Protein AF-A0A5B9D7N4-F1 (afdb_monomer_lite)

Sequence (107 aa):
MVKNKFISVAPRTEKFNNMVDRITEITGLDHKYVRKSSEEVLEKWEEKNNREISTLFTSHGSFRQDEIHKMAKTLQRYLEPKIDSGVVINKIETIAEFWLNDLFINF

Organism: NCBI:txid2594042

Radius of gyration: 13.08 Å; chains: 1; bounding box: 32×25×34 Å

Structure (mmCIF, N/CA/C/O backbone):
data_AF-A0A5B9D7N4-F1
#
_entry.id   AF-A0A5B9D7N4-F1
#
loop_
_atom_site.group_PDB
_atom_site.id
_atom_site.type_symbol
_atom_site.label_atom_id
_atom_site.label_alt_id
_atom_site.label_comp_id
_atom_site.label_asym_id
_atom_site.label_entity_id
_atom_site.label_seq_id
_atom_site.pdbx_PDB_ins_code
_atom_site.Cartn_x
_atom_site.Cartn_y
_atom_site.Cartn_z
_atom_site.occupancy
_atom_site.B_iso_or_equiv
_atom_site.auth_seq_id
_atom_site.auth_comp_id
_atom_site.auth_asym_id
_atom_site.auth_atom_id
_atom_site.pdbx_PDB_model_num
ATOM 1 N N . MET A 1 1 ? -5.968 15.039 -6.956 1.00 44.38 1 MET A N 1
ATOM 2 C CA . MET A 1 1 ? -5.136 13.857 -6.653 1.00 44.38 1 MET A CA 1
ATOM 3 C C . MET A 1 1 ? -4.406 13.485 -7.919 1.00 44.38 1 MET A C 1
ATOM 5 O O . MET A 1 1 ? -5.065 13.258 -8.929 1.00 44.38 1 MET A O 1
ATOM 9 N N . VAL A 1 2 ? -3.077 13.508 -7.890 1.00 45.62 2 VAL A N 1
ATOM 10 C CA . VAL A 1 2 ? -2.283 12.946 -8.981 1.00 45.62 2 VAL A CA 1
ATOM 11 C C . VAL A 1 2 ? -2.401 11.432 -8.830 1.00 45.62 2 VAL A C 1
ATOM 13 O O . VAL A 1 2 ? -2.114 10.905 -7.768 1.00 45.62 2 VAL A O 1
ATOM 16 N N . LYS A 1 3 ? -2.922 10.731 -9.841 1.00 62.56 3 LYS A N 1
ATOM 17 C CA . LYS A 1 3 ? -2.885 9.263 -9.842 1.00 62.56 3 LYS A CA 1
ATOM 18 C C . LYS A 1 3 ? -1.420 8.852 -9.949 1.00 62.56 3 LYS A C 1
ATOM 20 O O . LYS A 1 3 ? -0.762 9.280 -10.900 1.00 62.56 3 LYS A O 1
ATOM 25 N N . ASN A 1 4 ? -0.925 8.023 -9.030 1.00 74.00 4 ASN A N 1
ATOM 26 C CA . ASN A 1 4 ? 0.419 7.473 -9.156 1.00 74.00 4 ASN A CA 1
ATOM 27 C C . ASN A 1 4 ? 0.540 6.758 -10.521 1.00 74.00 4 ASN A C 1
ATOM 29 O O . ASN A 1 4 ? -0.259 5.877 -10.865 1.00 74.00 4 ASN A O 1
ATOM 33 N N . LYS A 1 5 ? 1.517 7.186 -11.334 1.00 80.81 5 LYS A N 1
ATOM 34 C CA . LYS A 1 5 ? 1.685 6.721 -12.720 1.00 80.81 5 LYS A CA 1
ATOM 35 C C . LYS A 1 5 ? 1.911 5.213 -12.784 1.00 80.81 5 LYS A C 1
ATOM 37 O O . LYS A 1 5 ? 1.465 4.573 -13.736 1.00 80.81 5 LYS A O 1
ATOM 42 N N . PHE A 1 6 ? 2.527 4.631 -11.759 1.00 82.75 6 PHE A N 1
ATOM 43 C CA . PHE A 1 6 ? 2.814 3.208 -11.694 1.00 82.75 6 PHE A CA 1
ATOM 44 C C . PHE A 1 6 ? 1.545 2.355 -11.738 1.00 82.75 6 PHE A C 1
ATOM 46 O O . PHE A 1 6 ? 1.415 1.479 -12.596 1.00 82.75 6 PHE A O 1
ATOM 53 N N . ILE A 1 7 ? 0.578 2.656 -10.873 1.00 84.19 7 ILE A N 1
ATOM 54 C CA . ILE A 1 7 ? -0.685 1.912 -10.762 1.00 84.19 7 ILE A CA 1
ATOM 55 C C . ILE A 1 7 ? -1.735 2.355 -11.787 1.00 84.19 7 ILE A C 1
ATOM 57 O O . ILE A 1 7 ? -2.834 1.813 -11.798 1.00 84.19 7 ILE A O 1
ATOM 61 N N . SER A 1 8 ? -1.430 3.334 -12.647 1.00 83.88 8 SER A N 1
ATOM 62 C CA . SER A 1 8 ? -2.343 3.817 -13.698 1.00 83.88 8 SER A CA 1
ATOM 63 C C . SER A 1 8 ? -2.404 2.914 -14.940 1.00 83.88 8 SER A C 1
ATOM 65 O O . SER A 1 8 ? -3.235 3.122 -15.821 1.00 83.88 8 SER A O 1
ATOM 67 N N . VAL A 1 9 ? -1.534 1.903 -15.006 1.00 83.44 9 VAL A N 1
ATOM 68 C CA . VAL A 1 9 ? -1.489 0.917 -16.090 1.00 83.44 9 VAL A CA 1
ATOM 69 C C . VAL A 1 9 ? -2.439 -0.237 -15.777 1.00 83.44 9 VAL A C 1
ATOM 71 O O . VAL A 1 9 ? -2.336 -0.830 -14.707 1.00 83.44 9 VAL A O 1
ATOM 74 N N . ALA A 1 10 ? -3.326 -0.568 -16.723 1.00 76.88 10 ALA A N 1
ATOM 75 C CA . ALA A 1 10 ? -4.494 -1.439 -16.529 1.00 76.88 10 ALA A CA 1
ATOM 76 C C . ALA A 1 10 ? -4.272 -2.689 -15.641 1.00 76.88 10 ALA A C 1
ATOM 78 O O . ALA A 1 10 ? -4.951 -2.787 -14.618 1.00 76.88 10 ALA A O 1
ATOM 79 N N . PRO A 1 11 ? -3.311 -3.596 -15.925 1.00 82.44 11 PRO A N 1
ATOM 80 C CA . PRO A 1 11 ? -3.088 -4.783 -15.088 1.00 82.44 11 PRO A CA 1
ATOM 81 C C . PRO A 1 11 ? -2.675 -4.455 -13.646 1.00 82.44 11 PRO A C 1
ATOM 83 O O . PRO A 1 11 ? -3.015 -5.178 -12.715 1.00 82.44 11 PRO A O 1
ATOM 86 N N . ARG A 1 12 ? -1.956 -3.348 -13.430 1.00 88.06 12 ARG A N 1
ATOM 87 C CA . ARG A 1 12 ? -1.565 -2.898 -12.087 1.00 88.06 12 ARG A CA 1
ATOM 88 C C . ARG A 1 12 ? -2.692 -2.161 -11.383 1.00 88.06 12 ARG A C 1
ATOM 90 O O . ARG A 1 12 ? -2.804 -2.273 -10.169 1.00 88.06 12 ARG A O 1
ATOM 97 N N . THR A 1 13 ? -3.539 -1.450 -12.126 1.00 89.38 13 THR A N 1
ATOM 98 C CA . THR A 1 13 ? -4.743 -0.823 -11.573 1.00 89.38 13 THR A CA 1
ATOM 99 C C . THR A 1 13 ? -5.665 -1.868 -10.959 1.00 89.38 13 THR A C 1
ATOM 101 O O . THR A 1 13 ? -6.134 -1.670 -9.845 1.00 89.38 13 THR A O 1
ATOM 104 N N . GLU A 1 14 ? -5.898 -2.983 -11.653 1.00 90.38 14 GLU A N 1
ATOM 105 C CA . GLU A 1 14 ? -6.760 -4.063 -11.163 1.00 90.38 14 GLU A CA 1
ATOM 106 C C . GLU A 1 14 ? -6.199 -4.706 -9.890 1.00 90.38 14 GLU A C 1
ATOM 108 O O . GLU A 1 14 ? -6.874 -4.727 -8.865 1.00 90.38 14 GLU A O 1
ATOM 113 N N . LYS A 1 15 ? -4.930 -5.132 -9.912 1.00 91.19 15 LYS A N 1
ATOM 114 C CA . LYS A 1 15 ? -4.251 -5.703 -8.737 1.00 91.19 15 LYS A CA 1
ATOM 115 C C . LYS A 1 15 ? -4.246 -4.744 -7.543 1.00 91.19 15 LYS A C 1
ATOM 117 O O . LYS A 1 15 ? -4.508 -5.148 -6.412 1.00 91.19 15 LYS A O 1
ATOM 122 N N . PHE A 1 16 ? -3.993 -3.460 -7.792 1.00 93.38 16 PHE A N 1
ATOM 123 C CA . PHE A 1 16 ? -4.028 -2.439 -6.749 1.00 93.38 16 PHE A CA 1
ATOM 124 C C . PHE A 1 16 ? -5.442 -2.235 -6.191 1.00 93.38 16 PHE A C 1
ATOM 126 O O . PHE A 1 16 ? -5.607 -2.115 -4.981 1.00 93.38 16 PHE A O 1
ATOM 133 N N . ASN A 1 17 ? -6.470 -2.232 -7.043 1.00 94.44 17 ASN A N 1
ATOM 134 C CA . ASN A 1 17 ? -7.858 -2.148 -6.590 1.00 94.44 17 ASN A CA 1
ATOM 135 C C . ASN A 1 17 ? -8.238 -3.367 -5.742 1.00 94.44 17 ASN A C 1
ATOM 137 O O . ASN A 1 17 ? -8.789 -3.180 -4.667 1.00 94.44 17 ASN A O 1
ATOM 141 N N . ASN A 1 18 ? -7.845 -4.580 -6.141 1.00 94.62 18 ASN A N 1
ATOM 142 C CA . ASN A 1 18 ? -8.107 -5.793 -5.361 1.00 94.62 18 ASN A CA 1
ATOM 143 C C . ASN A 1 18 ? -7.477 -5.733 -3.959 1.00 94.62 18 ASN A C 1
ATOM 145 O O . ASN A 1 18 ? -8.086 -6.166 -2.980 1.00 94.62 18 ASN A O 1
ATOM 149 N N . MET A 1 19 ? -6.274 -5.161 -3.842 1.00 95.75 19 MET A N 1
ATOM 150 C CA . MET A 1 19 ? -5.653 -4.890 -2.542 1.00 95.75 19 MET A CA 1
ATOM 151 C C . MET A 1 19 ? -6.508 -3.941 -1.700 1.00 95.75 19 MET A C 1
ATOM 153 O O . MET A 1 19 ? -6.786 -4.227 -0.534 1.00 95.75 19 MET A O 1
ATOM 157 N N . VAL A 1 20 ? -6.924 -2.817 -2.290 1.00 96.94 20 VAL A N 1
ATOM 158 C CA . VAL A 1 20 ? -7.745 -1.801 -1.620 1.00 96.94 20 VAL A CA 1
ATOM 159 C C . VAL A 1 20 ? -9.081 -2.393 -1.180 1.00 96.94 20 VAL A C 1
ATOM 161 O O . VAL A 1 20 ? -9.462 -2.211 -0.025 1.00 96.94 20 VAL A O 1
ATOM 164 N N . ASP A 1 21 ? -9.760 -3.137 -2.049 1.00 97.31 21 ASP A N 1
ATOM 165 C CA . ASP A 1 21 ? -11.034 -3.793 -1.760 1.00 97.31 21 ASP A CA 1
ATOM 166 C C . ASP A 1 21 ? -10.885 -4.786 -0.609 1.00 97.31 21 ASP A C 1
ATOM 168 O O . ASP A 1 21 ? -11.649 -4.745 0.356 1.00 97.31 21 ASP A O 1
ATOM 172 N N . ARG A 1 22 ? -9.840 -5.622 -0.644 1.00 97.06 22 ARG A N 1
ATOM 173 C CA . ARG A 1 22 ? -9.610 -6.621 0.400 1.00 97.06 22 ARG A CA 1
ATOM 174 C C . ARG A 1 22 ? -9.311 -5.988 1.755 1.00 97.06 22 ARG A C 1
ATOM 176 O O . ARG A 1 22 ? -9.815 -6.462 2.771 1.00 97.06 22 ARG A O 1
ATOM 183 N N . ILE A 1 23 ? -8.502 -4.929 1.787 1.00 96.50 23 ILE A N 1
ATOM 184 C CA . ILE A 1 23 ? -8.220 -4.185 3.022 1.00 96.50 23 ILE A CA 1
ATOM 185 C C . ILE A 1 23 ? -9.489 -3.481 3.515 1.00 96.50 23 ILE A C 1
ATOM 187 O O . ILE A 1 23 ? -9.792 -3.534 4.705 1.00 96.50 23 ILE A O 1
ATOM 191 N N . THR A 1 24 ? -10.264 -2.869 2.622 1.00 97.31 24 THR A N 1
ATOM 192 C CA . THR A 1 24 ? -11.548 -2.230 2.956 1.00 97.31 24 THR A CA 1
ATOM 193 C C . THR A 1 24 ? -12.493 -3.232 3.621 1.00 97.31 24 THR A C 1
ATOM 195 O O . THR A 1 24 ? -13.021 -2.956 4.694 1.00 97.31 24 THR A O 1
ATOM 198 N N . GLU A 1 25 ? -12.635 -4.428 3.047 1.00 96.75 25 GLU A N 1
ATOM 199 C CA . GLU A 1 25 ? -13.488 -5.498 3.572 1.00 96.75 25 GLU A CA 1
ATOM 200 C C . GLU A 1 25 ? -13.088 -5.923 4.992 1.00 96.75 25 GLU A C 1
ATOM 202 O O . GLU A 1 25 ? -13.942 -6.020 5.872 1.00 96.75 25 GLU A O 1
ATOM 207 N N . ILE A 1 26 ? -11.794 -6.161 5.243 1.00 95.50 26 ILE A N 1
ATOM 208 C CA . ILE A 1 26 ? -11.349 -6.669 6.551 1.00 95.50 26 ILE A CA 1
ATOM 209 C C . ILE A 1 26 ? -11.283 -5.590 7.636 1.00 95.50 26 ILE A C 1
ATOM 211 O O . ILE A 1 26 ? -11.316 -5.921 8.820 1.00 95.50 26 ILE A O 1
ATOM 215 N N . THR A 1 27 ? -11.143 -4.321 7.246 1.00 94.56 27 THR A N 1
ATOM 216 C CA . THR A 1 27 ? -11.015 -3.196 8.184 1.00 94.56 27 THR A CA 1
ATOM 217 C C . THR A 1 27 ? -12.342 -2.494 8.454 1.00 94.56 27 THR A C 1
ATOM 219 O O . THR A 1 27 ? -12.476 -1.847 9.488 1.00 94.56 27 THR A O 1
ATOM 222 N N . GLY A 1 28 ? -13.314 -2.596 7.541 1.00 95.00 28 GLY A N 1
ATOM 223 C CA . GLY A 1 28 ? -14.559 -1.825 7.591 1.00 95.00 28 GLY A CA 1
ATOM 224 C C . GLY A 1 28 ? -14.360 -0.318 7.385 1.00 95.00 28 GLY A C 1
ATOM 225 O O . GLY A 1 28 ? -15.283 0.462 7.617 1.00 95.00 28 GLY A O 1
ATOM 226 N N . LEU A 1 29 ? -13.160 0.111 6.981 1.00 95.94 29 LEU A N 1
ATOM 227 C CA . LEU A 1 29 ? -12.856 1.513 6.719 1.00 95.94 29 LEU A CA 1
ATOM 228 C C . LEU A 1 29 ? -13.474 1.975 5.399 1.00 95.94 29 LEU A C 1
ATOM 230 O O . LEU A 1 29 ? -13.789 1.182 4.518 1.00 95.94 29 LEU A O 1
ATOM 234 N N . ASP A 1 30 ? -13.607 3.291 5.241 1.00 96.50 30 ASP A N 1
ATOM 235 C CA . ASP A 1 30 ? -14.040 3.874 3.975 1.00 96.50 30 ASP A CA 1
ATOM 236 C C . ASP A 1 30 ? -13.055 3.526 2.844 1.00 96.50 30 ASP A C 1
ATOM 238 O O . ASP A 1 30 ? -11.848 3.764 2.947 1.00 96.50 30 ASP A O 1
ATOM 242 N N . HIS A 1 31 ? -13.581 3.007 1.734 1.00 96.50 31 HIS A N 1
ATOM 243 C CA . HIS A 1 31 ? -12.776 2.588 0.586 1.00 96.50 31 HIS A CA 1
ATOM 244 C C . HIS A 1 31 ? -11.904 3.730 0.034 1.00 96.50 31 HIS A C 1
ATOM 246 O O . HIS A 1 31 ? -10.750 3.512 -0.341 1.00 96.50 31 HIS A O 1
ATOM 252 N N . LYS A 1 32 ? -12.415 4.973 -0.024 1.00 95.62 32 LYS A N 1
ATOM 253 C CA . LYS A 1 32 ? -11.622 6.110 -0.531 1.00 95.62 32 LYS A CA 1
ATOM 254 C C . LYS A 1 32 ? -10.466 6.428 0.410 1.00 95.62 32 LYS A C 1
ATOM 256 O O . LYS A 1 32 ? -9.388 6.771 -0.072 1.00 95.62 32 LYS A O 1
ATOM 261 N N . TYR A 1 33 ? -10.673 6.299 1.718 1.00 95.69 33 TYR A N 1
ATOM 262 C CA . TYR A 1 33 ? -9.610 6.430 2.707 1.00 95.69 33 TYR A CA 1
ATOM 263 C C . TYR A 1 33 ? -8.531 5.355 2.522 1.00 95.69 33 TYR A C 1
ATOM 265 O O . TYR A 1 33 ? -7.365 5.709 2.360 1.00 95.69 33 TYR A O 1
ATOM 273 N N . VAL A 1 34 ? -8.909 4.073 2.437 1.00 96.81 34 VAL A N 1
ATOM 274 C CA . VAL A 1 34 ? -7.957 2.965 2.215 1.00 96.81 34 VAL A CA 1
ATOM 275 C C . VAL A 1 34 ? -7.177 3.159 0.916 1.00 96.81 34 VAL A C 1
ATOM 277 O O . VAL A 1 34 ? -5.949 3.028 0.901 1.00 96.81 34 VAL A O 1
ATOM 280 N N . ARG A 1 35 ? -7.866 3.537 -0.168 1.00 95.62 35 ARG A N 1
ATOM 281 C CA . ARG A 1 35 ? -7.234 3.835 -1.454 1.00 95.62 35 ARG A CA 1
ATOM 282 C C . ARG A 1 35 ? -6.208 4.954 -1.326 1.00 95.62 35 ARG A C 1
ATOM 284 O O . ARG A 1 35 ? -5.073 4.783 -1.755 1.00 95.62 35 ARG A O 1
ATOM 291 N N . LYS A 1 36 ? -6.604 6.084 -0.735 1.00 95.00 36 LYS A N 1
ATOM 292 C CA . LYS A 1 36 ? -5.736 7.252 -0.579 1.00 95.00 36 LYS A CA 1
ATOM 293 C C . LYS A 1 36 ? 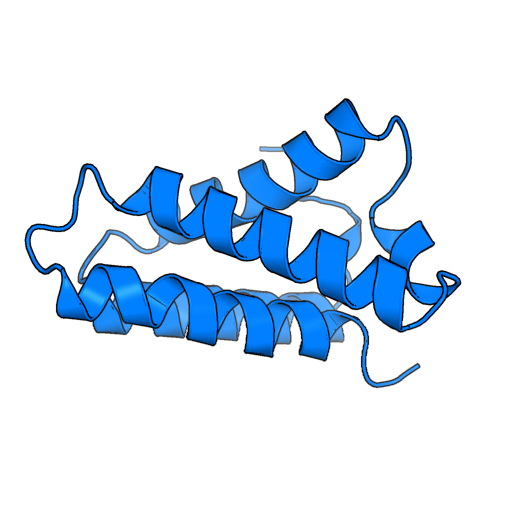-4.504 6.913 0.258 1.00 95.00 36 LYS A C 1
ATOM 295 O O . LYS A 1 36 ? -3.399 7.221 -0.164 1.00 95.00 36 LYS A O 1
ATOM 300 N N . SER A 1 37 ? -4.673 6.222 1.387 1.00 95.94 37 SER A N 1
ATOM 301 C CA . SER A 1 37 ? -3.546 5.775 2.214 1.00 95.94 37 SER A CA 1
ATOM 302 C C . SER A 1 37 ? -2.617 4.818 1.466 1.00 95.94 37 SER A C 1
ATOM 304 O O . SER A 1 37 ? -1.404 4.910 1.619 1.00 95.94 37 SER A O 1
ATOM 306 N N . SER A 1 38 ? -3.163 3.935 0.627 1.00 95.44 38 SER A N 1
ATOM 307 C CA . SER A 1 38 ? -2.365 3.019 -0.197 1.00 95.44 38 SER A CA 1
ATOM 308 C C . SER A 1 38 ? -1.573 3.758 -1.282 1.00 95.44 38 SER A C 1
ATOM 310 O O . SER A 1 38 ? -0.415 3.432 -1.514 1.00 95.44 38 SER A O 1
ATOM 312 N N . GLU A 1 39 ? -2.166 4.765 -1.931 1.00 94.69 39 GLU A N 1
ATOM 313 C CA . GLU A 1 39 ? -1.488 5.603 -2.933 1.00 94.69 39 GLU A CA 1
ATOM 314 C C . GLU A 1 39 ? -0.379 6.456 -2.287 1.00 94.69 39 GLU A C 1
ATOM 316 O O . GLU A 1 39 ? 0.748 6.471 -2.784 1.00 94.69 39 GLU A O 1
ATOM 321 N N . GLU A 1 40 ? -0.651 7.062 -1.125 1.00 94.56 40 GLU A N 1
ATOM 322 C CA . GLU A 1 40 ? 0.326 7.849 -0.354 1.00 94.56 40 GLU A CA 1
ATOM 323 C C . GLU A 1 40 ? 1.558 7.031 0.064 1.00 94.56 40 GLU A C 1
ATOM 325 O O . GLU A 1 40 ? 2.657 7.575 0.162 1.00 94.56 40 GLU A O 1
ATOM 330 N N . VAL A 1 41 ? 1.404 5.728 0.321 1.00 95.06 41 VAL A N 1
ATOM 331 C CA . VAL A 1 41 ? 2.532 4.838 0.650 1.00 95.06 41 VAL A CA 1
ATOM 332 C C . VAL A 1 41 ? 3.495 4.706 -0.528 1.00 95.06 41 VAL A C 1
ATOM 334 O O . VAL A 1 41 ? 4.709 4.748 -0.319 1.00 95.06 41 VAL A O 1
ATOM 337 N N . LEU A 1 42 ? 2.974 4.583 -1.753 1.00 93.50 42 LEU A N 1
ATOM 338 C CA . LEU A 1 42 ? 3.804 4.506 -2.959 1.00 93.50 42 LEU A CA 1
ATOM 339 C C . LEU A 1 42 ? 4.502 5.844 -3.216 1.00 93.50 42 LEU A C 1
ATOM 341 O O . LEU A 1 42 ? 5.707 5.872 -3.443 1.00 93.50 42 LEU A O 1
ATOM 345 N N . GLU A 1 43 ? 3.767 6.953 -3.110 1.00 92.81 43 GLU A N 1
ATOM 346 C CA . GLU A 1 43 ? 4.310 8.304 -3.304 1.00 92.81 43 GLU A CA 1
ATOM 347 C C . GLU A 1 43 ? 5.423 8.617 -2.297 1.00 92.81 43 GLU A C 1
ATOM 349 O O . GLU A 1 43 ? 6.519 9.015 -2.685 1.00 92.81 43 GLU A O 1
ATOM 354 N N . LYS A 1 44 ? 5.208 8.340 -1.006 1.00 92.69 44 LYS A N 1
ATOM 355 C CA . LYS A 1 44 ? 6.240 8.541 0.024 1.00 92.69 44 LYS A CA 1
ATOM 356 C C . LYS A 1 44 ? 7.456 7.656 -0.172 1.00 92.69 44 LYS A C 1
ATOM 358 O O . LYS A 1 44 ? 8.563 8.045 0.204 1.00 92.69 44 LYS A O 1
ATOM 363 N N . TRP A 1 45 ? 7.273 6.457 -0.720 1.00 93.75 45 TRP A N 1
ATOM 364 C CA . TRP A 1 45 ? 8.403 5.621 -1.090 1.00 93.75 45 TRP A CA 1
ATOM 365 C C . TRP A 1 45 ? 9.224 6.281 -2.205 1.00 93.75 45 TRP A C 1
ATOM 367 O O . TRP A 1 45 ? 10.447 6.371 -2.071 1.00 93.75 45 TRP A O 1
ATOM 377 N N . GLU A 1 46 ? 8.571 6.789 -3.254 1.00 93.12 46 GLU A N 1
ATOM 378 C CA . GLU A 1 46 ? 9.232 7.476 -4.374 1.00 93.12 46 GLU A CA 1
ATOM 379 C C . GLU A 1 46 ? 9.964 8.740 -3.908 1.00 93.12 46 GLU A C 1
ATOM 381 O O . GLU A 1 46 ? 11.139 8.926 -4.232 1.00 93.12 46 GLU A O 1
ATOM 386 N N . GLU A 1 47 ? 9.316 9.554 -3.070 1.00 92.88 47 GLU A N 1
ATOM 387 C CA . GLU A 1 47 ? 9.901 10.750 -2.453 1.00 92.88 47 GLU A CA 1
ATOM 388 C C . GLU A 1 47 ? 11.135 10.410 -1.609 1.00 92.88 47 GLU A C 1
ATOM 390 O O . GLU A 1 47 ? 12.200 11.004 -1.780 1.00 92.88 47 GLU A O 1
ATOM 395 N N . LYS A 1 48 ? 11.025 9.417 -0.715 1.00 93.12 48 LYS A N 1
ATOM 396 C CA . LYS A 1 48 ? 12.116 9.023 0.189 1.00 93.12 48 LYS A CA 1
ATOM 397 C C . LYS A 1 48 ? 13.324 8.462 -0.558 1.00 93.12 48 LYS A C 1
ATOM 399 O O . LYS A 1 48 ? 14.456 8.642 -0.113 1.00 93.12 48 LYS A O 1
ATOM 404 N N . ASN A 1 49 ? 13.087 7.735 -1.645 1.00 91.38 49 ASN A N 1
ATOM 405 C CA . ASN A 1 49 ? 14.143 7.075 -2.406 1.00 91.38 49 ASN A CA 1
ATOM 406 C C . ASN A 1 49 ? 14.644 7.910 -3.594 1.00 91.38 49 ASN A C 1
ATOM 408 O O . ASN A 1 49 ? 15.598 7.491 -4.250 1.00 91.38 49 ASN A O 1
ATOM 412 N N . ASN A 1 50 ? 14.012 9.054 -3.880 1.00 92.06 50 ASN A N 1
ATOM 413 C CA . ASN A 1 50 ? 14.281 9.897 -5.044 1.00 92.06 50 ASN A CA 1
ATOM 414 C C . ASN A 1 50 ? 14.330 9.101 -6.366 1.00 92.06 50 ASN A C 1
ATOM 416 O O . ASN A 1 50 ? 15.235 9.272 -7.185 1.00 92.06 50 ASN A O 1
ATOM 420 N N . ARG A 1 51 ? 13.387 8.169 -6.543 1.00 91.00 51 ARG A N 1
ATOM 421 C CA . ARG A 1 51 ? 13.278 7.318 -7.739 1.00 91.00 51 ARG A CA 1
ATOM 422 C C . ARG A 1 51 ? 11.864 6.784 -7.906 1.00 91.00 51 ARG A C 1
ATOM 424 O O . ARG A 1 51 ? 11.142 6.625 -6.928 1.00 91.00 51 ARG A O 1
ATOM 431 N N . GLU A 1 52 ? 11.509 6.443 -9.138 1.00 90.50 52 GLU A N 1
ATOM 432 C CA . GLU A 1 52 ? 10.215 5.835 -9.445 1.00 90.50 52 GLU A CA 1
ATOM 433 C C . GLU A 1 52 ? 10.101 4.427 -8.853 1.00 90.50 52 GLU A C 1
ATOM 435 O O . GLU A 1 52 ? 11.059 3.646 -8.865 1.00 90.50 52 GLU A O 1
ATOM 440 N N . ILE A 1 53 ? 8.905 4.057 -8.402 1.00 89.88 53 ILE A N 1
ATOM 441 C CA . ILE A 1 53 ? 8.624 2.718 -7.869 1.00 89.88 53 ILE A CA 1
ATOM 442 C C . ILE A 1 53 ? 8.796 1.619 -8.932 1.00 89.88 53 ILE A C 1
ATOM 444 O O . ILE A 1 53 ? 9.118 0.475 -8.614 1.00 89.88 53 ILE A O 1
ATOM 448 N N . SER A 1 54 ? 8.690 1.982 -10.214 1.00 88.19 54 SER A N 1
ATOM 449 C CA . SER A 1 54 ? 9.016 1.136 -11.371 1.00 88.19 54 SER A CA 1
ATOM 450 C C . SER A 1 54 ? 10.472 0.632 -11.363 1.00 88.19 54 SER A C 1
ATOM 452 O O . SER A 1 54 ? 10.778 -0.408 -11.940 1.00 88.19 54 SER A O 1
ATOM 454 N N . THR A 1 55 ? 11.391 1.294 -10.660 1.00 89.62 55 THR A N 1
ATOM 455 C CA . THR A 1 55 ? 12.780 0.816 -10.520 1.00 89.62 55 THR A CA 1
ATOM 456 C C . THR A 1 55 ? 12.898 -0.460 -9.673 1.00 89.62 55 THR A C 1
ATOM 458 O O . THR A 1 55 ? 13.907 -1.169 -9.738 1.00 89.62 55 THR A O 1
ATOM 461 N N . LEU A 1 56 ? 11.854 -0.820 -8.915 1.00 88.62 56 LEU A N 1
ATOM 462 C CA . LEU A 1 56 ? 11.816 -2.075 -8.164 1.00 88.62 56 LEU A CA 1
ATOM 463 C C . LEU A 1 56 ? 11.727 -3.317 -9.067 1.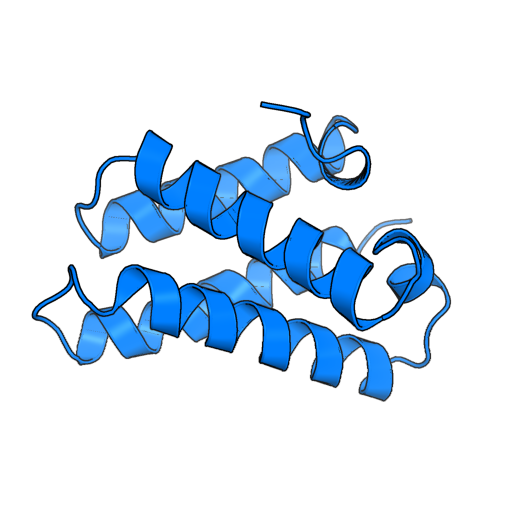00 88.62 56 LEU A C 1
ATOM 465 O O . LEU A 1 56 ? 12.141 -4.390 -8.630 1.00 88.62 56 LEU A O 1
ATOM 469 N N . PHE A 1 57 ? 11.285 -3.203 -10.329 1.00 83.94 57 PHE A N 1
ATOM 470 C CA . PHE A 1 57 ? 11.274 -4.344 -11.267 1.00 83.94 57 PHE A CA 1
ATOM 471 C C . PHE A 1 57 ? 12.675 -4.877 -11.543 1.00 83.94 57 PHE A C 1
ATOM 473 O O . PHE A 1 57 ? 12.881 -6.086 -11.587 1.00 83.94 57 PHE A O 1
ATOM 480 N N . THR A 1 58 ? 13.639 -3.972 -11.699 1.00 83.69 58 THR A N 1
ATOM 481 C CA . THR A 1 58 ? 15.030 -4.297 -12.037 1.00 83.69 58 THR A CA 1
ATOM 482 C C . THR A 1 58 ? 15.905 -4.502 -10.802 1.00 83.69 58 THR A C 1
ATOM 484 O O . THR A 1 58 ? 17.113 -4.691 -10.919 1.00 83.69 58 THR A O 1
ATOM 487 N N . SER A 1 59 ? 15.321 -4.419 -9.606 1.00 84.56 59 SER A N 1
ATOM 488 C CA . SER A 1 59 ? 16.037 -4.582 -8.343 1.00 84.56 59 SER A CA 1
ATOM 489 C C . SER A 1 59 ? 16.297 -6.054 -8.021 1.00 84.56 59 SER A C 1
ATOM 491 O O . SER A 1 59 ? 15.527 -6.934 -8.406 1.00 84.56 59 SER A O 1
ATOM 493 N N . HIS A 1 60 ? 17.353 -6.327 -7.246 1.00 86.38 60 HIS A N 1
ATOM 494 C CA . HIS A 1 60 ? 17.602 -7.668 -6.715 1.00 86.38 60 HIS A CA 1
ATOM 495 C C . HIS A 1 60 ? 16.401 -8.151 -5.884 1.00 86.38 60 HIS A C 1
ATOM 497 O O . HIS A 1 60 ? 15.802 -7.367 -5.145 1.00 86.38 60 HIS A O 1
ATOM 503 N N . GLY 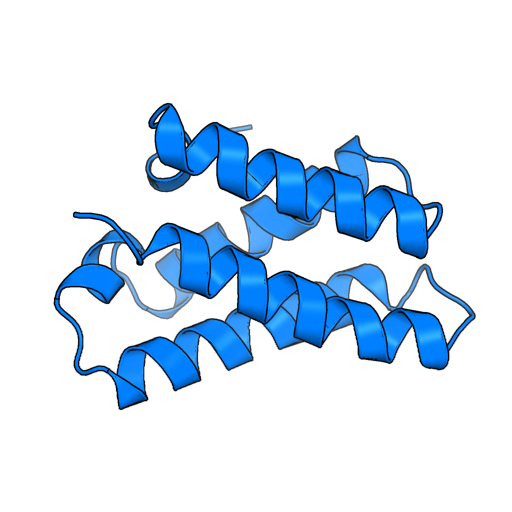A 1 61 ? 16.068 -9.444 -5.976 1.00 85.31 61 GLY A N 1
ATOM 504 C CA . GLY A 1 61 ? 14.857 -10.006 -5.367 1.00 85.31 61 GLY A CA 1
ATOM 505 C C . GLY A 1 61 ? 14.724 -9.708 -3.870 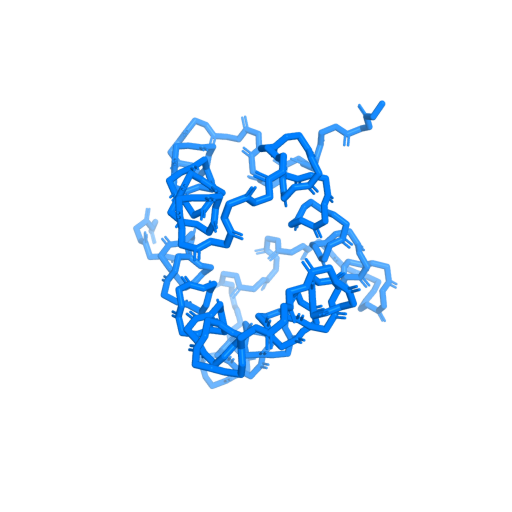1.00 85.31 61 GLY A C 1
ATOM 506 O O . GLY A 1 61 ? 13.659 -9.284 -3.437 1.00 85.31 61 GLY A O 1
ATOM 507 N N . SER A 1 62 ? 15.809 -9.844 -3.101 1.00 89.62 62 SER A N 1
ATOM 508 C CA . SER A 1 62 ? 15.823 -9.512 -1.665 1.00 89.62 62 SER A CA 1
ATOM 509 C C . SER A 1 62 ? 15.555 -8.031 -1.395 1.00 89.62 62 SER A C 1
ATOM 511 O O . SER A 1 62 ? 14.697 -7.708 -0.583 1.00 89.62 62 SER A O 1
ATOM 513 N N . PHE A 1 63 ? 16.214 -7.131 -2.132 1.00 90.31 63 PHE A N 1
ATOM 514 C CA . PHE A 1 63 ? 16.004 -5.691 -1.994 1.00 90.31 63 PHE A CA 1
ATOM 515 C C . PHE A 1 63 ? 14.550 -5.309 -2.284 1.00 90.31 63 PHE A C 1
ATOM 517 O O . PHE A 1 63 ? 13.942 -4.544 -1.543 1.00 90.31 63 PHE A O 1
ATOM 524 N N . ARG A 1 64 ? 13.968 -5.881 -3.345 1.00 91.50 64 ARG A N 1
ATOM 525 C CA . ARG A 1 64 ? 12.560 -5.659 -3.683 1.00 91.50 64 ARG A CA 1
ATOM 526 C C . ARG A 1 64 ? 11.630 -6.114 -2.556 1.00 91.50 64 ARG A C 1
ATOM 528 O O . ARG A 1 64 ? 10.725 -5.363 -2.205 1.00 91.50 64 ARG A O 1
ATOM 535 N N . GLN A 1 65 ? 11.851 -7.303 -1.991 1.00 92.44 65 GLN A N 1
ATOM 536 C CA . GLN A 1 65 ? 11.032 -7.799 -0.878 1.00 92.44 65 GLN A CA 1
ATOM 537 C C . GLN A 1 65 ? 11.154 -6.910 0.364 1.00 92.44 65 GLN A C 1
ATOM 539 O O . GLN A 1 65 ? 10.137 -6.572 0.963 1.00 92.44 65 GLN A O 1
ATOM 544 N N . ASP A 1 66 ? 12.360 -6.449 0.700 1.00 94.81 66 ASP A N 1
ATOM 545 C CA . ASP A 1 66 ? 12.571 -5.547 1.837 1.00 94.81 66 ASP A CA 1
ATOM 546 C C . ASP A 1 66 ? 11.821 -4.218 1.668 1.00 94.81 66 ASP A C 1
ATOM 548 O O . ASP A 1 66 ? 11.240 -3.693 2.621 1.00 94.81 66 ASP A O 1
ATOM 552 N N . GLU A 1 67 ? 11.819 -3.651 0.460 1.00 94.88 67 GLU A N 1
ATOM 553 C CA . GLU A 1 67 ? 11.083 -2.417 0.172 1.00 94.88 67 GLU A CA 1
ATOM 554 C C . GLU A 1 67 ? 9.563 -2.633 0.185 1.00 94.88 67 GLU A C 1
ATOM 556 O O . GLU A 1 67 ? 8.838 -1.796 0.727 1.00 94.88 67 GLU A O 1
ATOM 561 N N . ILE A 1 68 ? 9.075 -3.771 -0.321 1.00 94.69 68 ILE A N 1
ATOM 562 C CA . ILE A 1 68 ? 7.657 -4.156 -0.232 1.00 94.69 68 ILE A CA 1
ATOM 563 C C . ILE A 1 68 ? 7.216 -4.298 1.227 1.00 94.69 68 ILE A C 1
ATOM 565 O O . ILE A 1 68 ? 6.209 -3.700 1.609 1.00 94.69 68 ILE A O 1
ATOM 569 N N . HIS A 1 69 ? 7.992 -5.001 2.053 1.00 95.75 69 HIS A N 1
ATOM 570 C CA . HIS A 1 69 ? 7.724 -5.154 3.484 1.00 95.75 69 HIS A CA 1
ATOM 571 C C . HIS A 1 69 ? 7.619 -3.786 4.181 1.00 95.75 69 HIS A C 1
ATOM 573 O O . HIS A 1 69 ? 6.661 -3.495 4.900 1.00 95.75 69 HIS A O 1
ATOM 579 N N . LYS A 1 70 ? 8.561 -2.871 3.905 1.00 95.81 70 LYS A N 1
ATOM 580 C CA . LYS A 1 70 ? 8.534 -1.502 4.456 1.00 95.81 70 LYS A CA 1
ATOM 581 C C . LYS A 1 70 ? 7.290 -0.720 4.024 1.00 95.81 70 LYS A C 1
ATOM 583 O O . LYS A 1 70 ? 6.732 0.020 4.839 1.00 95.81 70 LYS A O 1
ATOM 588 N N . MET A 1 71 ? 6.859 -0.856 2.769 1.00 95.88 71 MET A N 1
ATOM 589 C CA . MET A 1 71 ? 5.633 -0.224 2.271 1.00 95.88 71 MET A CA 1
ATOM 590 C C . MET A 1 71 ? 4.390 -0.797 2.959 1.00 95.88 71 MET A C 1
ATOM 592 O O . MET A 1 71 ? 3.593 -0.031 3.499 1.00 95.88 71 MET A O 1
ATOM 596 N N . ALA A 1 72 ? 4.261 -2.123 3.034 1.00 96.19 72 ALA A N 1
ATOM 597 C CA . ALA A 1 72 ? 3.141 -2.794 3.694 1.00 96.19 72 ALA A CA 1
ATOM 598 C C . ALA A 1 72 ? 3.011 -2.399 5.174 1.00 96.19 72 ALA A C 1
ATOM 600 O O . ALA A 1 72 ? 1.929 -2.035 5.639 1.00 96.19 72 ALA A O 1
ATOM 601 N N . LYS A 1 73 ? 4.133 -2.355 5.895 1.00 96.06 73 LYS A N 1
ATOM 602 C CA . LYS A 1 73 ? 4.187 -1.894 7.286 1.00 96.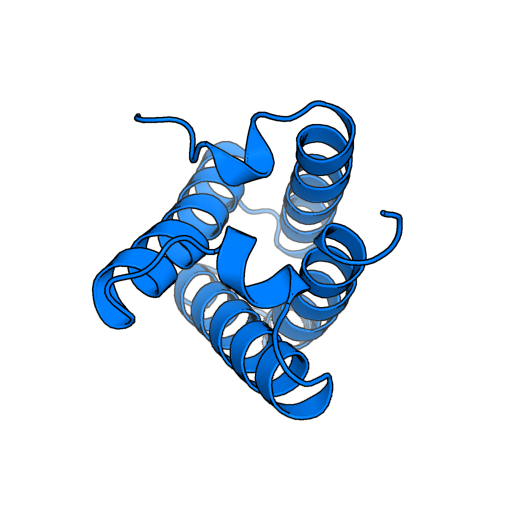06 73 LYS A CA 1
ATOM 603 C C . LYS A 1 73 ? 3.835 -0.416 7.443 1.00 96.06 73 LYS A C 1
ATOM 605 O O . LYS A 1 73 ? 3.238 -0.009 8.439 1.00 96.06 73 LYS A O 1
ATOM 610 N N . THR A 1 74 ? 4.196 0.414 6.466 1.00 96.25 74 THR A N 1
ATOM 611 C CA . THR A 1 74 ? 3.800 1.829 6.452 1.00 96.25 74 THR A CA 1
ATOM 612 C C . THR A 1 74 ? 2.291 1.964 6.258 1.00 96.25 74 THR A C 1
ATOM 614 O O . THR A 1 74 ? 1.663 2.731 6.984 1.00 96.25 74 THR A O 1
ATOM 617 N N . LEU A 1 75 ? 1.699 1.178 5.353 1.00 96.56 75 LEU A N 1
ATOM 618 C CA . LEU A 1 75 ? 0.251 1.143 5.153 1.00 96.56 75 LEU A CA 1
ATOM 619 C C . LEU A 1 75 ? -0.483 0.694 6.420 1.00 96.56 75 LEU A C 1
ATOM 621 O O . LEU A 1 75 ? -1.418 1.364 6.851 1.00 96.56 75 LEU A O 1
ATOM 625 N N . GLN A 1 76 ? -0.023 -0.385 7.057 1.00 96.06 76 GLN A N 1
ATOM 626 C CA . GLN A 1 76 ? -0.558 -0.856 8.336 1.00 96.06 76 GLN A CA 1
ATOM 627 C C . GLN A 1 76 ? -0.598 0.274 9.375 1.00 96.06 76 GLN A C 1
ATOM 629 O O . GLN A 1 76 ? -1.659 0.548 9.927 1.00 96.06 76 GLN A O 1
ATOM 634 N N . ARG A 1 77 ? 0.515 0.994 9.568 1.00 95.44 77 ARG A N 1
ATOM 635 C CA . ARG A 1 77 ? 0.602 2.133 10.502 1.00 95.44 77 ARG A CA 1
ATOM 636 C C . ARG A 1 77 ? -0.318 3.299 10.147 1.00 95.44 77 ARG A C 1
ATOM 638 O O . ARG A 1 77 ? -0.692 4.062 11.028 1.00 95.44 77 ARG A O 1
ATOM 645 N N . TYR A 1 78 ? -0.645 3.494 8.870 1.00 95.19 78 TYR A N 1
ATOM 646 C CA . TYR A 1 78 ? -1.562 4.565 8.458 1.00 95.19 78 TYR A CA 1
ATOM 647 C C . TYR A 1 78 ? -3.004 4.234 8.800 1.00 95.19 78 TYR A C 1
ATOM 649 O O . TYR A 1 78 ? -3.763 5.135 9.147 1.00 95.19 78 TYR A O 1
ATOM 657 N N . LEU A 1 79 ? -3.367 2.956 8.712 1.00 95.94 79 LEU A N 1
ATOM 658 C CA . LEU A 1 79 ? -4.724 2.487 8.966 1.00 95.94 79 LEU A CA 1
ATOM 659 C C . LEU A 1 79 ? -4.964 2.157 10.447 1.00 95.94 79 LEU A C 1
ATOM 661 O O . LEU A 1 79 ? -6.082 2.325 10.925 1.00 95.94 79 LEU A O 1
ATOM 665 N N . GLU A 1 80 ? -3.921 1.750 11.175 1.00 95.38 80 GLU A N 1
ATOM 666 C CA . GLU A 1 80 ? -3.945 1.386 12.599 1.00 95.38 80 GLU A CA 1
ATOM 667 C C . GLU A 1 80 ? -4.710 2.381 13.499 1.00 95.38 80 GLU A C 1
ATOM 669 O O . GLU A 1 80 ? -5.552 1.922 14.267 1.00 95.38 80 GLU A O 1
ATOM 674 N N . PRO A 1 81 ? -4.565 3.719 13.377 1.00 95.31 81 PRO A N 1
ATOM 675 C CA . PRO A 1 81 ? -5.291 4.672 14.226 1.00 95.31 81 PRO A CA 1
ATOM 676 C C . PRO A 1 81 ? -6.820 4.649 14.088 1.00 95.31 81 PRO A C 1
ATOM 678 O O . PRO A 1 81 ? -7.507 5.332 14.846 1.00 95.31 81 PRO A O 1
ATOM 681 N N . LYS A 1 82 ? -7.363 3.945 13.089 1.00 93.88 82 LYS A N 1
ATOM 682 C CA . LYS A 1 82 ? -8.806 3.815 12.844 1.00 93.88 82 LYS A CA 1
ATOM 683 C C . LYS A 1 82 ? -9.319 2.385 13.034 1.00 93.88 82 LYS A C 1
ATOM 685 O O . LYS A 1 82 ? -10.457 2.108 12.666 1.00 93.88 82 LYS A O 1
ATOM 690 N N . ILE A 1 83 ? -8.489 1.478 13.545 1.00 93.38 83 ILE A N 1
ATOM 691 C CA . ILE A 1 83 ? -8.810 0.056 13.663 1.00 93.38 83 ILE A CA 1
ATOM 692 C C . ILE A 1 83 ? -8.592 -0.383 15.106 1.00 93.38 83 ILE A C 1
ATOM 694 O O . ILE A 1 83 ? -7.469 -0.401 15.592 1.00 93.38 83 ILE A O 1
ATOM 698 N N . ASP A 1 84 ? -9.658 -0.835 15.760 1.00 89.25 84 ASP A N 1
ATOM 699 C CA . ASP A 1 84 ? -9.589 -1.264 17.165 1.00 89.25 84 ASP A CA 1
ATOM 700 C C . ASP A 1 84 ? -9.087 -2.712 17.331 1.00 89.25 84 ASP A C 1
ATOM 702 O O . ASP A 1 84 ? -8.721 -3.147 18.423 1.00 89.25 84 ASP A O 1
ATOM 706 N N . SER A 1 85 ? -9.068 -3.497 16.249 1.00 92.75 85 SER A N 1
ATOM 707 C CA . SER A 1 85 ? -8.709 -4.917 16.285 1.00 92.75 85 SER A CA 1
ATOM 708 C C . SER A 1 85 ? -7.252 -5.166 15.896 1.00 92.75 85 SER A C 1
ATOM 710 O O . SER A 1 85 ? -6.891 -5.114 14.719 1.00 92.75 85 SER A O 1
ATOM 712 N N . GLY A 1 86 ? -6.430 -5.571 16.869 1.00 89.12 86 GLY A N 1
ATOM 713 C CA . GLY A 1 86 ? -5.041 -5.992 16.631 1.00 89.12 86 GLY A CA 1
ATOM 714 C C . GLY A 1 86 ? -4.907 -7.155 15.636 1.00 89.12 86 GLY A C 1
ATOM 715 O O . GLY A 1 86 ? -3.959 -7.210 14.857 1.00 89.12 86 GLY A O 1
ATOM 716 N N . VAL A 1 87 ? -5.892 -8.060 15.588 1.00 90.44 87 VAL A N 1
ATOM 717 C CA . VAL A 1 87 ? -5.921 -9.159 14.604 1.00 90.44 87 VAL A CA 1
ATOM 718 C C . VAL A 1 87 ? -6.112 -8.623 13.185 1.00 90.44 87 VAL A C 1
ATOM 720 O O . VAL A 1 87 ? -5.492 -9.129 12.252 1.00 90.44 87 VAL A O 1
ATOM 723 N N . VAL A 1 88 ? -6.961 -7.608 13.011 1.00 92.50 88 VAL A N 1
ATOM 724 C CA . VAL A 1 88 ? -7.161 -6.949 11.713 1.00 92.50 88 VAL A CA 1
ATOM 725 C C . VAL A 1 88 ? -5.899 -6.193 11.311 1.00 92.50 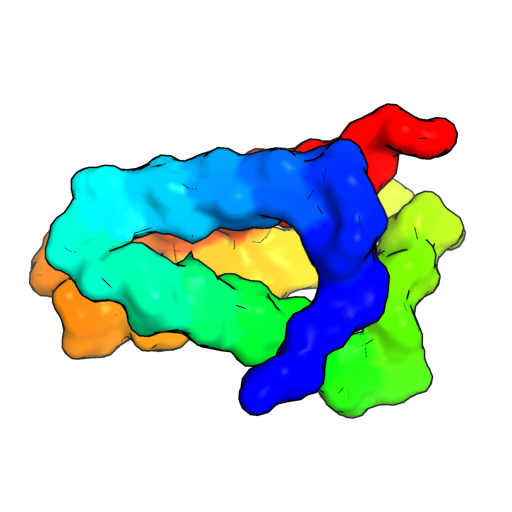88 VAL A C 1
ATOM 727 O O . VAL A 1 88 ? -5.442 -6.368 10.185 1.00 92.50 88 VAL A O 1
ATOM 730 N N . ILE A 1 89 ? -5.287 -5.443 12.234 1.00 91.31 89 ILE A N 1
ATOM 731 C CA . ILE A 1 89 ? -4.026 -4.721 12.000 1.00 91.31 89 ILE A CA 1
ATOM 732 C C . ILE A 1 89 ? -2.941 -5.670 11.474 1.00 91.31 89 ILE A C 1
ATOM 734 O O . ILE A 1 89 ? -2.315 -5.382 10.454 1.00 91.31 89 ILE A O 1
ATOM 738 N N . ASN A 1 90 ? -2.766 -6.840 12.094 1.00 88.94 90 ASN A N 1
ATOM 739 C CA . ASN A 1 90 ? -1.778 -7.831 11.651 1.00 88.94 90 ASN A CA 1
ATOM 740 C C . ASN A 1 90 ? -2.060 -8.378 10.239 1.00 88.94 90 ASN A C 1
ATOM 742 O O . ASN A 1 90 ? -1.129 -8.678 9.499 1.00 88.94 90 ASN A O 1
ATOM 746 N N . LYS A 1 91 ? -3.332 -8.487 9.831 1.00 93.69 91 LYS A N 1
ATOM 747 C CA . LYS A 1 91 ? -3.701 -8.974 8.490 1.00 93.69 91 LYS A CA 1
ATOM 748 C C . LYS A 1 91 ? -3.422 -7.960 7.379 1.00 93.69 91 LYS A C 1
ATOM 750 O O . LYS A 1 91 ? -3.207 -8.379 6.243 1.00 93.69 91 LYS A O 1
ATOM 755 N N . ILE A 1 92 ? -3.435 -6.658 7.680 1.00 93.44 92 ILE A N 1
ATOM 756 C CA . ILE A 1 92 ? -3.212 -5.597 6.681 1.00 93.44 92 ILE A CA 1
ATOM 757 C C . ILE A 1 92 ? -1.840 -5.744 6.038 1.00 93.44 92 ILE A C 1
ATOM 759 O O . ILE A 1 92 ? -1.745 -5.688 4.816 1.00 93.44 92 ILE A O 1
ATOM 763 N N . GLU A 1 93 ? -0.802 -5.959 6.848 1.00 93.12 93 GLU A N 1
ATOM 764 C CA . GLU A 1 93 ? 0.570 -6.119 6.365 1.00 93.12 93 GLU A CA 1
ATOM 765 C C . GLU A 1 93 ? 0.664 -7.301 5.394 1.00 93.12 93 GLU A C 1
ATOM 767 O O . GLU A 1 93 ? 1.063 -7.113 4.251 1.00 93.12 93 GLU A O 1
ATOM 772 N N . THR A 1 94 ? 0.169 -8.480 5.783 1.00 93.75 94 THR A N 1
ATOM 773 C CA . THR A 1 94 ? 0.179 -9.677 4.923 1.00 93.75 94 THR A CA 1
ATOM 774 C C . THR A 1 94 ? -0.577 -9.474 3.606 1.00 93.75 94 THR A C 1
ATOM 776 O O . THR A 1 94 ? -0.107 -9.896 2.550 1.00 93.75 94 THR A O 1
ATOM 779 N N . ILE A 1 95 ? -1.750 -8.831 3.643 1.00 93.44 95 ILE A N 1
ATOM 780 C CA . ILE A 1 95 ? -2.535 -8.547 2.431 1.00 93.44 95 ILE A CA 1
ATOM 781 C C . ILE A 1 95 ? -1.780 -7.565 1.533 1.00 93.44 95 ILE A C 1
ATOM 783 O O . ILE A 1 95 ? -1.682 -7.789 0.327 1.00 93.44 95 ILE A O 1
ATOM 787 N N . ALA A 1 96 ? -1.239 -6.495 2.113 1.00 93.69 96 ALA A N 1
ATOM 788 C CA . ALA A 1 96 ? -0.504 -5.483 1.373 1.00 93.69 96 ALA A CA 1
ATOM 789 C C . ALA A 1 96 ? 0.764 -6.065 0.739 1.00 93.69 96 ALA A C 1
ATOM 791 O O . ALA A 1 96 ? 0.989 -5.845 -0.444 1.00 93.69 96 ALA A O 1
ATOM 792 N N . GLU A 1 97 ? 1.556 -6.854 1.467 1.00 94.12 97 GLU A N 1
ATOM 793 C CA . GLU A 1 97 ? 2.749 -7.516 0.926 1.00 94.12 97 GLU A CA 1
ATOM 794 C C . GLU A 1 97 ? 2.423 -8.423 -0.256 1.00 94.12 97 GLU A C 1
ATOM 796 O O . GLU A 1 97 ? 3.082 -8.334 -1.292 1.00 94.12 97 GLU A O 1
ATOM 801 N N . PHE A 1 98 ? 1.393 -9.266 -0.120 1.00 93.19 98 PHE A N 1
ATOM 802 C CA . PHE A 1 98 ? 0.968 -10.172 -1.182 1.00 93.19 98 PHE A CA 1
ATOM 803 C C . PHE A 1 98 ? 0.656 -9.404 -2.470 1.00 93.19 98 PHE A C 1
ATOM 805 O O . PHE A 1 98 ? 1.226 -9.697 -3.522 1.00 93.19 98 PHE A O 1
ATOM 812 N N . TRP A 1 99 ? -0.208 -8.391 -2.384 1.00 90.62 99 TRP A N 1
ATOM 813 C CA . TRP A 1 99 ? -0.641 -7.648 -3.563 1.00 90.62 99 TRP A CA 1
ATOM 814 C C . TRP A 1 99 ? 0.436 -6.716 -4.107 1.00 90.62 99 TRP A C 1
ATOM 816 O O . TRP A 1 99 ? 0.590 -6.625 -5.322 1.00 90.62 99 TRP A O 1
ATOM 826 N N . LEU A 1 100 ? 1.214 -6.055 -3.244 1.00 90.38 100 LEU A N 1
ATOM 827 C CA . LEU A 1 100 ? 2.345 -5.235 -3.676 1.00 90.38 100 LEU A CA 1
ATOM 828 C C . LEU A 1 100 ? 3.370 -6.086 -4.417 1.00 90.38 100 LEU A C 1
ATOM 830 O O . LEU A 1 100 ? 3.844 -5.657 -5.459 1.00 90.38 100 LEU A O 1
ATOM 834 N N . ASN A 1 101 ? 3.674 -7.293 -3.941 1.00 90.38 101 ASN A N 1
ATOM 835 C CA . ASN A 1 101 ? 4.548 -8.219 -4.654 1.00 90.38 101 ASN A CA 1
ATOM 836 C C . ASN A 1 101 ? 3.930 -8.665 -5.987 1.00 90.38 101 ASN A C 1
ATOM 838 O O . ASN A 1 101 ? 4.618 -8.678 -7.007 1.00 90.38 101 ASN A O 1
ATOM 842 N N . ASP A 1 102 ? 2.625 -8.938 -6.009 1.00 89.00 102 ASP A N 1
ATOM 843 C CA . ASP A 1 102 ? 1.903 -9.291 -7.232 1.00 89.00 102 ASP A CA 1
ATOM 844 C C . ASP A 1 102 ? 1.927 -8.163 -8.286 1.00 89.00 102 ASP A C 1
ATOM 846 O O . ASP A 1 102 ? 1.958 -8.444 -9.484 1.00 89.00 102 ASP A O 1
ATOM 850 N N . LEU A 1 103 ? 2.034 -6.882 -7.902 1.00 86.06 103 LEU A N 1
ATOM 851 C CA . LEU A 1 103 ? 2.238 -5.779 -8.862 1.00 86.06 103 LEU A CA 1
ATOM 852 C C . LEU A 1 103 ? 3.524 -5.920 -9.693 1.00 86.06 103 LEU A C 1
ATOM 854 O O . LEU A 1 103 ? 3.602 -5.341 -10.781 1.00 86.06 103 LEU A O 1
ATOM 858 N N . PHE A 1 104 ? 4.513 -6.666 -9.191 1.00 82.44 104 PHE A N 1
ATOM 859 C CA . PHE A 1 104 ? 5.813 -6.880 -9.832 1.00 82.44 104 PHE A CA 1
ATOM 860 C C . PHE A 1 104 ? 5.969 -8.268 -10.466 1.00 82.44 104 PHE A C 1
ATOM 862 O O . PHE A 1 104 ? 6.982 -8.523 -11.115 1.00 82.44 104 PHE A O 1
ATOM 869 N N . ILE A 1 105 ? 4.990 -9.161 -10.299 1.00 74.38 105 ILE A N 1
ATOM 870 C CA . ILE A 1 105 ? 4.973 -10.493 -10.912 1.00 74.38 105 ILE A CA 1
ATOM 871 C C . ILE A 1 105 ? 4.111 -10.417 -12.186 1.00 74.38 105 ILE A C 1
ATOM 873 O O . ILE A 1 105 ? 2.947 -10.015 -12.122 1.00 74.38 105 ILE A O 1
ATOM 877 N N . ASN A 1 106 ? 4.691 -10.821 -13.325 1.00 57.06 106 ASN A N 1
ATOM 878 C CA . ASN A 1 106 ? 4.150 -10.828 -14.705 1.00 57.06 106 ASN A CA 1
ATOM 879 C C . ASN A 1 106 ? 4.526 -9.642 -15.615 1.00 57.06 106 ASN A C 1
ATOM 881 O O . ASN A 1 106 ? 3.642 -9.018 -16.204 1.00 57.06 106 ASN A O 1
ATOM 885 N N . PHE A 1 107 ? 5.828 -9.413 -15.803 1.00 47.53 107 PHE A N 1
ATOM 886 C CA . PHE A 1 107 ? 6.385 -8.903 -17.064 1.00 47.53 107 PHE A CA 1
ATOM 887 C C . PHE A 1 107 ? 7.670 -9.660 -17.395 1.00 47.53 107 PHE A C 1
ATOM 889 O O . PHE A 1 107 ? 8.498 -9.810 -16.468 1.00 47.53 107 PHE A O 1
#

Foldseek 3Di:
DPQQPLCPDVVSVVLLLVLLVVLCVLQVDDSVQLSVLLRVLLVVLCVVVVHHPVVLLVDDPVVSLVSQLVSQLSSLVSCVVVGPDPVSSVVSSVSSSVSSVVSNPDD

pLDDT: mean 89.88, std 9.91, range [44.38, 97.31]

Secondary structure (DSSP, 8-state):
-PPPTGGGSHHHHHHHHHHHHHHHHHH---HHHHHHHHHHHHHHHHHHHTS-GGGGTTS-HHHHHHHHHHHHHHHHHHHGGG---HHHHHHHHHHHHHHHHHTTS--